Protein AF-R7LR83-F1 (afdb_monomer)

Mean predicted aligned error: 12.81 Å

pLDDT: mean 78.78, std 25.49, range [27.72, 98.75]

Sequence (150 aa):
MIVTGRIATRFYDTDDLKTFGRYNRYVHHYDINDDLLNNYVQSTSDRRLKYVGKENSSGLDKIRQLKVFNYTYKKDDNKEPHVGVIAQDLQKILPDAVKKGKDGFLTIRMEDMFYAVINAVKELDARVTALEKENAELKARLDRLEAKIK

Solvent-accessible surface area (backbone atoms only — not comparable to full-atom values): 9844 Å² total; per-residue (Å²): 136,91,83,89,82,89,83,89,79,82,88,77,77,88,81,80,80,84,79,74,82,96,74,74,98,78,69,78,90,63,95,69,55,70,71,61,58,57,55,72,71,57,80,85,74,60,66,92,83,48,89,82,76,82,85,84,80,57,15,51,78,49,60,73,68,62,65,78,43,80,48,57,54,90,90,42,91,83,52,62,82,41,78,47,66,54,49,78,62,43,34,78,70,44,47,89,30,39,46,74,46,97,87,69,49,68,44,72,46,66,63,56,55,51,53,18,49,53,41,20,50,54,56,48,49,56,51,49,55,51,50,54,49,52,49,51,53,51,49,60,49,47,56,57,51,55,66,69,78,106

Secondary structure (DSSP, 8-state):
---------PPPPTT----S----S--------HHHHHHHH-----GGG----SPP---HHHHTT---EEE--TT-TT---EEE--HHHHHHH-GGGEEE-TTS-EEE-HHHHHHHHHHHHHHHHHHHHHHHHHHHHHHHHHHHHHHHH-

Structure (mmCIF, N/CA/C/O backbone):
data_AF-R7LR83-F1
#
_entry.id   AF-R7LR83-F1
#
loop_
_atom_site.group_PDB
_atom_site.id
_atom_site.type_symbol
_atom_site.label_atom_id
_atom_site.label_alt_id
_atom_site.label_comp_id
_atom_site.label_asym_id
_atom_site.label_entity_id
_atom_site.label_seq_id
_atom_site.pdbx_PDB_ins_code
_atom_site.Cartn_x
_atom_site.Cartn_y
_atom_site.Cartn_z
_atom_site.occupancy
_atom_site.B_iso_or_equiv
_atom_site.auth_seq_id
_atom_site.auth_comp_id
_atom_site.auth_asym_id
_atom_site.auth_atom_id
_atom_site.pdbx_PDB_model_num
ATOM 1 N N . MET A 1 1 ? 12.606 42.291 -45.692 1.00 43.38 1 MET A N 1
ATOM 2 C CA . MET A 1 1 ? 13.765 43.156 -45.373 1.00 43.38 1 MET A CA 1
ATOM 3 C C . MET A 1 1 ? 13.420 43.943 -44.114 1.00 43.38 1 MET A C 1
ATOM 5 O O . MET A 1 1 ? 12.252 44.286 -43.990 1.00 43.38 1 MET A O 1
ATOM 9 N N . ILE A 1 2 ? 14.410 44.210 -43.244 1.00 27.95 2 ILE A N 1
ATOM 10 C CA . ILE A 1 2 ? 14.339 44.693 -41.836 1.00 27.95 2 ILE A CA 1
ATOM 11 C C . ILE A 1 2 ? 14.171 43.534 -40.820 1.00 27.95 2 ILE A C 1
ATOM 13 O O . ILE A 1 2 ? 13.244 42.754 -40.982 1.00 27.95 2 ILE A O 1
ATOM 17 N N . VAL A 1 3 ? 14.925 43.353 -39.722 1.00 28.09 3 VAL A N 1
ATOM 18 C CA . VAL A 1 3 ? 16.347 43.534 -39.324 1.00 28.09 3 VAL A CA 1
ATOM 19 C C . VAL A 1 3 ? 16.464 42.991 -37.873 1.00 28.09 3 VAL A C 1
ATOM 21 O O . VAL A 1 3 ? 15.603 43.267 -37.052 1.00 28.09 3 VAL A O 1
ATOM 24 N N . THR A 1 4 ? 17.503 42.181 -37.626 1.00 36.00 4 THR A N 1
ATOM 25 C CA . THR A 1 4 ? 18.246 41.826 -36.382 1.00 36.00 4 THR A CA 1
ATOM 26 C C . THR A 1 4 ? 17.607 41.744 -34.981 1.00 36.00 4 THR A C 1
ATOM 28 O O . THR A 1 4 ? 17.011 42.693 -34.489 1.00 36.00 4 THR A O 1
ATOM 31 N N . GLY A 1 5 ? 18.032 40.709 -34.238 1.00 27.72 5 GLY A N 1
ATOM 32 C CA . GLY A 1 5 ? 18.196 40.738 -32.777 1.00 27.72 5 GLY A CA 1
ATOM 33 C C . GLY A 1 5 ? 18.985 39.525 -32.258 1.00 27.72 5 GLY A C 1
ATOM 34 O O . GLY A 1 5 ? 18.420 38.450 -32.098 1.00 27.72 5 GLY A O 1
ATOM 35 N N . ARG A 1 6 ? 20.300 39.674 -32.025 1.00 35.28 6 ARG A N 1
ATOM 36 C CA . ARG A 1 6 ? 21.135 38.705 -31.282 1.00 35.28 6 ARG A CA 1
ATOM 37 C C . ARG A 1 6 ? 20.861 38.870 -29.785 1.00 35.28 6 ARG A C 1
ATOM 39 O O . ARG A 1 6 ? 20.952 39.991 -29.295 1.00 35.28 6 ARG A O 1
ATOM 46 N N . ILE A 1 7 ? 20.641 37.776 -29.059 1.00 32.97 7 ILE A N 1
ATOM 47 C CA . ILE A 1 7 ? 20.742 37.753 -27.594 1.00 32.97 7 ILE A CA 1
ATOM 48 C C . ILE A 1 7 ? 21.915 36.840 -27.240 1.00 32.97 7 ILE A C 1
ATOM 50 O O . ILE A 1 7 ? 21.925 35.662 -27.585 1.00 32.97 7 ILE A O 1
ATOM 54 N N . ALA A 1 8 ? 22.933 37.429 -26.620 1.00 36.38 8 ALA A N 1
ATOM 55 C CA . ALA A 1 8 ? 24.061 36.729 -26.029 1.00 36.38 8 ALA A CA 1
ATOM 56 C C . ALA A 1 8 ? 23.670 36.259 -24.623 1.00 36.38 8 ALA A C 1
ATOM 58 O O . ALA A 1 8 ? 23.153 37.055 -23.840 1.00 36.38 8 ALA A O 1
ATOM 59 N N . THR A 1 9 ? 23.961 35.009 -24.275 1.00 35.97 9 THR A N 1
ATOM 60 C CA . THR A 1 9 ? 23.897 34.527 -22.891 1.00 35.97 9 THR A CA 1
ATOM 61 C C . THR A 1 9 ? 25.264 33.996 -22.471 1.00 35.97 9 THR A C 1
ATOM 63 O O . THR A 1 9 ? 25.942 33.288 -23.212 1.00 35.97 9 THR A O 1
ATOM 66 N N . ARG A 1 10 ? 25.704 34.476 -21.302 1.00 33.56 10 ARG A N 1
ATOM 67 C CA . ARG A 1 10 ? 27.019 34.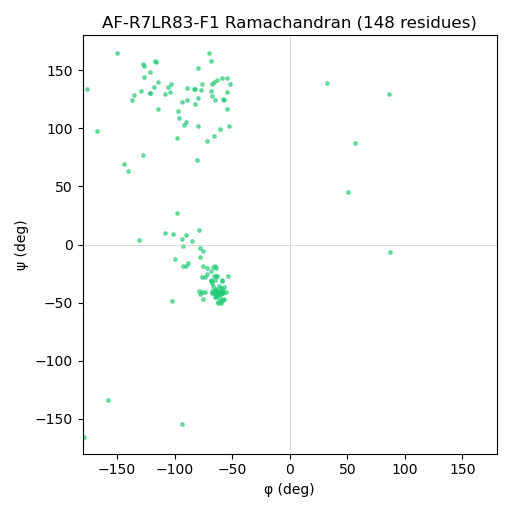267 -20.688 1.00 33.56 10 ARG A CA 1
ATOM 68 C C . ARG A 1 10 ? 27.270 32.795 -20.363 1.00 33.56 10 ARG A C 1
ATOM 70 O O . ARG A 1 10 ? 26.386 32.118 -19.851 1.00 33.56 10 ARG A O 1
ATOM 77 N N . PHE A 1 11 ? 28.512 32.373 -20.571 1.00 31.62 11 PHE A N 1
ATOM 78 C CA . PHE A 1 11 ? 29.084 31.159 -20.002 1.00 31.62 11 PHE A CA 1
ATOM 79 C C . PHE A 1 11 ? 29.210 31.325 -18.479 1.00 31.62 11 PHE A C 1
ATOM 81 O O . PHE A 1 11 ? 29.775 32.321 -18.025 1.00 31.62 11 PHE A O 1
ATOM 88 N N . TYR A 1 12 ? 28.685 30.373 -17.708 1.00 31.73 12 TYR A N 1
ATOM 89 C CA . TYR A 1 12 ? 29.040 30.193 -16.300 1.00 31.73 12 TYR A CA 1
ATOM 90 C C . TYR A 1 12 ? 29.983 28.993 -16.186 1.00 31.73 12 TYR A C 1
ATOM 92 O O . TYR A 1 12 ? 29.817 27.996 -16.888 1.00 31.73 12 TYR A O 1
ATOM 100 N N . ASP A 1 13 ? 31.001 29.166 -15.349 1.00 32.09 13 ASP A N 1
ATOM 101 C CA . ASP A 1 13 ? 32.123 28.259 -15.120 1.00 32.09 13 ASP A CA 1
ATOM 102 C C . ASP A 1 13 ? 31.660 26.939 -14.477 1.00 32.09 13 ASP A C 1
ATOM 104 O O . ASP A 1 13 ? 30.782 26.928 -13.613 1.00 32.09 13 ASP A O 1
ATOM 108 N N . THR A 1 14 ? 32.230 25.815 -14.908 1.00 41.19 14 THR A N 1
ATOM 109 C CA . THR A 1 14 ? 31.729 24.447 -14.660 1.00 41.19 14 THR A CA 1
ATOM 110 C C . THR A 1 14 ? 32.035 23.875 -13.270 1.00 41.19 14 THR A C 1
ATOM 112 O O . THR A 1 14 ? 31.848 22.681 -13.036 1.00 41.19 14 THR A O 1
ATOM 115 N N . ASP A 1 15 ? 32.486 24.700 -12.329 1.00 34.69 15 ASP A N 1
ATOM 116 C CA . ASP A 1 15 ? 33.030 24.224 -11.053 1.00 34.69 15 ASP A CA 1
ATOM 117 C C . ASP A 1 15 ? 32.017 24.125 -9.895 1.00 34.69 15 ASP A C 1
ATOM 119 O O . ASP A 1 15 ? 32.374 23.628 -8.825 1.00 34.69 15 ASP A O 1
ATOM 123 N N . ASP A 1 16 ? 30.742 24.485 -10.100 1.00 37.25 16 ASP A N 1
ATOM 124 C CA . ASP A 1 16 ? 29.756 24.610 -9.004 1.00 37.25 16 ASP A CA 1
ATOM 125 C C . ASP A 1 16 ? 28.769 23.425 -8.842 1.00 37.25 16 ASP A C 1
ATOM 127 O O . ASP A 1 16 ? 27.836 23.469 -8.044 1.00 37.25 16 ASP A O 1
ATOM 131 N N . LEU A 1 17 ? 28.965 22.307 -9.555 1.00 41.03 17 LEU A N 1
ATOM 132 C CA . LEU A 1 17 ? 28.053 21.141 -9.520 1.00 41.03 17 LEU A CA 1
ATOM 133 C C . LEU A 1 17 ? 28.503 19.994 -8.591 1.00 41.03 17 LEU A C 1
ATOM 135 O O . LEU A 1 17 ? 28.152 18.831 -8.799 1.00 41.03 17 LEU A O 1
ATOM 139 N N . LYS A 1 18 ? 29.276 20.279 -7.534 1.00 35.53 18 LYS A N 1
ATOM 140 C CA . LYS A 1 18 ? 29.832 19.230 -6.649 1.00 35.53 18 LYS A CA 1
ATOM 141 C C . LYS A 1 18 ? 28.922 18.737 -5.519 1.00 35.53 18 LYS A C 1
ATOM 143 O O . LYS A 1 18 ? 29.339 17.856 -4.768 1.00 35.53 18 LYS A O 1
ATOM 148 N N . THR A 1 19 ? 27.682 19.201 -5.399 1.00 37.88 19 THR A N 1
ATOM 149 C CA . THR A 1 19 ? 26.841 18.842 -4.242 1.00 37.88 19 THR A CA 1
ATOM 150 C C . THR A 1 19 ? 25.373 18.658 -4.590 1.00 37.88 19 THR A C 1
ATOM 152 O O . THR A 1 19 ? 24.538 19.404 -4.105 1.00 37.88 19 THR A O 1
ATOM 155 N N . PHE A 1 20 ? 25.028 17.604 -5.334 1.00 39.66 20 PHE A N 1
ATOM 156 C CA . PHE A 1 20 ? 23.704 16.989 -5.183 1.00 39.66 20 PHE A CA 1
ATOM 157 C C . PHE A 1 20 ? 23.813 15.465 -5.142 1.00 39.66 20 PHE A C 1
ATOM 159 O O . PHE A 1 20 ? 24.523 14.834 -5.922 1.00 39.66 20 PHE A O 1
ATOM 166 N N . GLY A 1 21 ? 23.189 14.911 -4.103 1.00 31.89 21 GLY A N 1
ATOM 167 C CA . GLY A 1 21 ? 23.427 13.586 -3.553 1.00 31.89 21 GLY A CA 1
ATOM 168 C C . GLY A 1 21 ? 23.315 12.449 -4.560 1.00 31.89 21 GLY A C 1
ATOM 169 O O . GLY A 1 21 ? 22.461 12.422 -5.440 1.00 31.89 21 GLY A O 1
ATOM 170 N N . ARG A 1 22 ? 24.201 11.476 -4.363 1.00 34.56 22 ARG A N 1
ATOM 171 C CA . ARG A 1 22 ? 24.282 10.209 -5.080 1.00 34.56 22 ARG A CA 1
ATOM 172 C C . ARG A 1 22 ? 22.935 9.475 -5.063 1.00 34.56 22 ARG A C 1
ATOM 174 O O . ARG A 1 22 ? 22.637 8.803 -4.086 1.00 34.56 22 ARG A O 1
ATOM 181 N N . TYR A 1 23 ? 22.186 9.524 -6.162 1.00 35.16 23 TYR A N 1
ATOM 182 C CA . TYR A 1 23 ? 21.121 8.562 -6.448 1.00 35.16 23 TYR A CA 1
ATOM 183 C C . TYR A 1 23 ? 21.176 8.132 -7.925 1.00 35.16 23 TYR A C 1
ATOM 185 O O . TYR A 1 23 ? 21.180 8.958 -8.830 1.00 35.16 23 TYR A O 1
ATOM 193 N N . ASN A 1 24 ? 21.266 6.811 -8.124 1.00 35.03 24 ASN A N 1
ATOM 194 C CA . ASN A 1 24 ? 21.286 6.037 -9.376 1.00 35.03 24 ASN A CA 1
ATOM 195 C C . ASN A 1 24 ? 22.364 6.359 -10.428 1.00 35.03 24 ASN A C 1
ATOM 197 O O . ASN A 1 24 ? 22.133 7.022 -11.436 1.00 35.03 24 ASN A O 1
ATOM 201 N N . ARG A 1 25 ? 23.528 5.712 -10.285 1.00 38.53 25 ARG A N 1
ATOM 202 C CA . ARG A 1 25 ? 24.525 5.577 -11.358 1.00 38.53 25 ARG A CA 1
ATOM 203 C C . ARG A 1 25 ? 24.144 4.444 -12.327 1.00 38.53 25 ARG A C 1
ATOM 205 O O . ARG A 1 25 ? 24.782 3.404 -12.354 1.00 38.53 25 ARG A O 1
ATOM 212 N N . TYR A 1 26 ? 23.127 4.692 -13.145 1.00 36.19 26 TYR A N 1
ATOM 213 C CA . TYR A 1 26 ? 23.019 4.186 -14.522 1.00 36.19 26 TYR A CA 1
ATOM 214 C C . TYR A 1 26 ? 22.424 5.311 -15.368 1.00 36.19 26 TYR A C 1
ATOM 216 O O . TYR A 1 26 ? 21.306 5.234 -15.867 1.00 36.19 26 TYR A O 1
ATOM 224 N N . VAL A 1 27 ? 23.163 6.414 -15.458 1.00 40.19 27 VAL A N 1
ATOM 225 C CA . VAL A 1 27 ? 22.776 7.551 -16.287 1.00 40.19 27 VAL A CA 1
ATOM 226 C C . VAL A 1 27 ? 23.385 7.309 -17.662 1.00 40.19 27 VAL A C 1
ATOM 228 O O . VAL A 1 27 ? 24.599 7.417 -17.841 1.00 40.19 27 VAL A O 1
ATOM 231 N N . HIS A 1 28 ? 22.551 6.930 -18.632 1.00 38.31 28 HIS A N 1
ATOM 232 C CA . HIS A 1 28 ? 22.885 7.150 -20.035 1.00 38.31 28 HIS A CA 1
ATOM 233 C C . HIS A 1 28 ? 23.191 8.644 -20.172 1.00 38.31 28 HIS A C 1
ATOM 235 O O . HIS A 1 28 ? 22.315 9.455 -19.881 1.00 38.31 28 HIS A O 1
ATOM 241 N N . HIS A 1 29 ? 24.429 8.997 -20.530 1.00 35.84 29 HIS A N 1
ATOM 242 C CA . HIS A 1 29 ? 24.807 10.385 -20.793 1.00 35.84 29 HIS A CA 1
ATOM 243 C C . HIS A 1 29 ? 23.948 10.896 -21.951 1.00 35.84 29 HIS A C 1
ATOM 245 O O . HIS A 1 29 ? 24.203 10.593 -23.114 1.00 35.84 29 HIS A O 1
ATOM 251 N N . TYR A 1 30 ? 22.897 11.622 -21.607 1.00 38.00 30 TYR A N 1
ATOM 252 C CA . TYR A 1 30 ? 22.247 12.559 -22.496 1.00 38.00 30 TYR A CA 1
ATOM 253 C C . TYR A 1 30 ? 22.692 13.936 -22.019 1.00 38.00 30 TYR A C 1
ATOM 255 O O . TYR A 1 30 ? 22.652 14.203 -20.819 1.00 38.00 30 TYR A O 1
ATOM 263 N N . ASP A 1 31 ? 23.138 14.787 -22.937 1.00 42.03 31 ASP A N 1
ATOM 264 C CA . ASP A 1 31 ? 23.300 16.213 -22.664 1.00 42.03 31 ASP A CA 1
ATOM 265 C C . ASP A 1 31 ? 21.901 16.785 -22.420 1.00 42.03 31 ASP A C 1
ATOM 267 O O . ASP A 1 31 ? 21.150 17.082 -23.352 1.00 42.03 31 ASP A O 1
ATOM 271 N N . ILE A 1 32 ? 21.493 16.831 -21.154 1.00 45.66 32 ILE A N 1
ATOM 272 C CA . ILE A 1 32 ? 20.173 17.311 -20.758 1.00 45.66 32 ILE A CA 1
ATOM 273 C C . ILE A 1 32 ? 20.323 18.779 -20.367 1.00 45.66 32 ILE A C 1
ATOM 275 O O . ILE A 1 32 ? 20.927 19.095 -19.346 1.00 45.66 32 ILE A O 1
ATOM 279 N N . ASN A 1 33 ? 19.787 19.676 -21.199 1.00 49.06 33 ASN A N 1
ATOM 280 C CA . ASN A 1 33 ? 19.648 21.093 -20.867 1.00 49.06 33 ASN A CA 1
ATOM 281 C C . ASN A 1 33 ? 18.938 21.238 -19.509 1.00 49.06 33 ASN A C 1
ATOM 283 O O . ASN A 1 33 ? 17.950 20.550 -19.264 1.00 49.06 33 ASN A O 1
ATOM 287 N N . ASP A 1 34 ? 19.406 22.149 -18.659 1.00 55.06 34 ASP A N 1
ATOM 288 C CA . ASP A 1 34 ? 18.925 22.388 -17.283 1.00 55.06 34 ASP A CA 1
ATOM 289 C C . ASP A 1 34 ? 17.393 22.625 -17.189 1.00 55.06 34 ASP A C 1
ATOM 291 O O . ASP A 1 34 ? 16.722 22.250 -16.228 1.00 55.06 34 ASP A O 1
ATOM 295 N N . ASP A 1 35 ? 16.793 23.129 -18.270 1.00 50.06 35 ASP A N 1
ATOM 296 C CA . ASP A 1 35 ? 15.343 23.304 -18.431 1.00 50.06 35 ASP A CA 1
ATOM 297 C C . ASP A 1 35 ? 14.567 21.966 -18.527 1.00 50.06 35 ASP A C 1
ATOM 299 O O . ASP A 1 35 ? 13.435 21.837 -18.062 1.00 50.06 35 ASP A O 1
ATOM 303 N N . LEU A 1 36 ? 15.180 20.906 -19.061 1.00 45.94 36 LEU A N 1
ATOM 304 C CA . LEU A 1 36 ? 14.593 19.559 -19.106 1.00 45.94 36 LEU A CA 1
ATOM 305 C C . LEU A 1 36 ? 14.658 18.853 -17.743 1.00 45.94 36 LEU A C 1
ATOM 307 O O . LEU A 1 36 ? 13.783 18.041 -17.438 1.00 45.94 36 LEU A O 1
ATOM 311 N N . LEU A 1 37 ? 15.651 19.183 -16.909 1.00 47.97 37 LEU A N 1
ATOM 312 C CA . LEU A 1 37 ? 15.760 18.664 -15.544 1.00 47.97 37 LEU A CA 1
ATOM 313 C C . LEU A 1 37 ? 14.714 19.319 -14.624 1.00 47.97 37 LEU A C 1
ATOM 315 O O . LEU A 1 37 ? 14.036 18.621 -13.873 1.00 47.97 37 LEU A O 1
ATOM 319 N N . ASN A 1 38 ? 14.489 20.632 -14.759 1.00 44.91 38 ASN A N 1
ATOM 320 C CA . ASN A 1 38 ? 13.432 21.344 -14.027 1.00 44.91 38 ASN A CA 1
ATOM 321 C C . ASN A 1 38 ? 12.012 20.893 -14.418 1.00 44.91 38 ASN A C 1
ATOM 323 O O . ASN A 1 38 ? 11.116 20.855 -13.571 1.00 44.91 38 ASN A O 1
ATOM 327 N N . ASN A 1 39 ? 11.807 20.469 -15.669 1.00 41.84 39 ASN A N 1
ATOM 328 C CA . ASN A 1 39 ? 10.543 19.877 -16.121 1.00 41.84 39 ASN A CA 1
ATOM 329 C C . ASN A 1 39 ? 10.328 18.427 -15.646 1.00 41.84 39 ASN A C 1
ATOM 331 O O . ASN A 1 39 ? 9.189 17.966 -15.605 1.00 41.84 39 ASN A O 1
ATOM 335 N N . TYR A 1 40 ? 11.378 17.712 -15.229 1.00 45.41 40 TYR A N 1
ATOM 336 C CA . TYR A 1 40 ? 11.243 16.390 -14.601 1.00 45.41 40 TYR A CA 1
ATOM 337 C C . TYR A 1 40 ? 10.662 16.480 -13.175 1.00 45.41 40 TYR A C 1
ATOM 339 O O . TYR A 1 40 ? 10.091 15.516 -12.670 1.00 45.41 40 TYR A O 1
ATOM 347 N N . VAL A 1 41 ? 10.752 17.655 -12.538 1.00 48.97 41 VAL A N 1
ATOM 348 C CA . VAL A 1 41 ? 10.310 17.892 -11.151 1.00 48.97 41 VAL A CA 1
ATOM 349 C C . VAL A 1 41 ? 8.928 18.571 -11.073 1.00 48.97 41 VAL A C 1
ATOM 351 O O . VAL A 1 41 ? 8.287 18.543 -10.022 1.00 48.97 41 VAL A O 1
ATOM 354 N N . GLN A 1 42 ? 8.387 19.108 -12.176 1.00 54.56 42 GLN A N 1
ATOM 355 C CA . GLN A 1 42 ? 7.032 19.682 -12.210 1.00 54.56 42 GLN A CA 1
ATOM 356 C C . GLN A 1 42 ? 5.989 18.698 -12.759 1.00 54.56 42 GLN A C 1
ATOM 358 O O . GLN A 1 42 ? 5.684 18.655 -13.950 1.00 54.56 42 GLN A O 1
ATOM 363 N N . SER A 1 43 ? 5.361 17.933 -11.863 1.00 67.62 43 SER A N 1
ATOM 364 C CA . SER A 1 43 ? 4.174 17.132 -12.196 1.00 67.62 43 SER A CA 1
ATOM 365 C C . SER A 1 43 ? 2.950 18.035 -12.408 1.00 67.62 43 SER A C 1
ATOM 367 O O . SER A 1 43 ? 2.201 18.314 -11.468 1.00 67.62 43 SER A O 1
ATOM 369 N N . THR A 1 44 ? 2.727 18.510 -13.639 1.00 78.31 44 THR A N 1
ATOM 370 C CA . THR A 1 44 ? 1.511 19.275 -13.968 1.00 78.31 44 THR A CA 1
ATOM 371 C C . THR A 1 44 ? 0.264 18.442 -13.650 1.00 78.31 44 THR A C 1
ATOM 373 O O . THR A 1 44 ? 0.110 17.298 -14.078 1.00 78.31 44 THR A O 1
ATOM 376 N N . SER A 1 45 ? -0.630 18.990 -12.825 1.00 83.88 45 SER A N 1
ATOM 377 C CA . SER A 1 45 ? -1.785 18.248 -12.305 1.00 83.88 45 SER A CA 1
ATOM 378 C C . SER A 1 45 ? -3.118 18.984 -12.444 1.00 83.88 45 SER A C 1
ATOM 380 O O . SER A 1 45 ? -4.147 18.436 -12.038 1.00 83.88 45 SER A O 1
ATOM 382 N N . ASP A 1 46 ? -3.106 20.162 -13.076 1.00 89.88 46 ASP A N 1
ATOM 383 C CA . ASP A 1 46 ? -4.273 21.016 -13.300 1.00 89.88 46 ASP A CA 1
ATOM 384 C C . ASP A 1 46 ? -5.400 20.251 -14.014 1.00 89.88 46 ASP A C 1
ATOM 386 O O . ASP A 1 46 ? -5.189 19.580 -15.027 1.00 89.88 46 ASP A O 1
ATOM 390 N N . ARG A 1 47 ? -6.622 20.354 -13.478 1.00 91.12 47 ARG A N 1
ATOM 391 C CA . ARG A 1 47 ? -7.808 19.664 -14.002 1.00 91.12 47 ARG A CA 1
ATOM 392 C C . ARG A 1 47 ? -8.113 20.042 -15.453 1.00 91.12 47 ARG A C 1
ATOM 394 O O . ARG A 1 47 ? -8.620 19.205 -16.188 1.00 91.12 47 ARG A O 1
ATOM 401 N N . ARG A 1 48 ? -7.796 21.268 -15.881 1.00 90.81 48 ARG A N 1
ATOM 402 C CA . ARG A 1 48 ? -8.025 21.751 -17.256 1.00 90.81 48 ARG A CA 1
ATOM 403 C C . ARG A 1 48 ? -7.159 21.027 -18.286 1.00 90.81 48 ARG A C 1
ATOM 405 O O . ARG A 1 48 ? -7.491 21.036 -19.464 1.00 90.81 48 ARG A O 1
ATOM 412 N N . LEU A 1 49 ? -6.080 20.385 -17.840 1.00 91.44 49 LEU A N 1
ATOM 413 C CA . LEU A 1 49 ? -5.173 19.600 -18.676 1.00 91.44 49 LEU A CA 1
ATOM 414 C C . LEU A 1 49 ? -5.548 18.107 -18.711 1.00 91.44 49 LEU A C 1
ATOM 416 O O . LEU A 1 49 ? -4.800 17.303 -19.264 1.00 91.44 49 LEU A O 1
ATOM 420 N N . LYS A 1 50 ? -6.671 17.704 -18.095 1.00 88.31 50 LYS A N 1
ATOM 421 C CA . LYS A 1 50 ? -7.038 16.295 -17.894 1.00 88.31 50 LYS A CA 1
ATOM 422 C C . LYS A 1 50 ? -8.456 16.001 -18.371 1.00 88.31 50 LYS A C 1
ATOM 424 O O . LYS A 1 50 ? -9.414 16.642 -17.946 1.00 88.31 50 LYS A O 1
ATOM 429 N N . TYR A 1 51 ? -8.608 14.931 -19.147 1.00 94.06 51 TYR A N 1
ATOM 430 C CA . TYR A 1 51 ? -9.902 14.270 -19.309 1.00 94.06 51 TYR A CA 1
ATOM 431 C C . TYR A 1 51 ? -10.139 13.371 -18.093 1.00 94.06 51 TYR A C 1
ATOM 433 O O . TYR A 1 51 ? -9.525 12.314 -17.956 1.00 94.06 51 TYR A O 1
ATOM 441 N N . VAL A 1 52 ? -10.974 13.836 -17.164 1.00 94.44 52 VAL A N 1
ATOM 442 C CA . VAL A 1 52 ? -11.209 13.157 -15.882 1.00 94.44 52 VAL A CA 1
ATOM 443 C C . VAL A 1 52 ? -12.235 12.036 -16.058 1.00 94.44 52 VAL A C 1
ATOM 445 O O . VAL A 1 52 ? -13.368 12.288 -16.461 1.00 94.44 52 VAL A O 1
ATOM 448 N N . GLY A 1 53 ? -11.823 10.805 -15.747 1.00 94.19 53 GLY A N 1
ATOM 449 C CA . GLY A 1 53 ? -12.684 9.621 -15.716 1.00 94.19 53 GLY A CA 1
ATOM 450 C C . GLY A 1 53 ? -13.262 9.328 -14.326 1.00 94.19 53 GLY A C 1
ATOM 451 O O . GLY A 1 53 ? -13.395 10.218 -13.488 1.00 94.19 53 GLY A O 1
ATOM 452 N N . LYS A 1 54 ? -13.599 8.055 -14.084 1.00 95.38 54 LYS A N 1
ATOM 453 C CA . LYS A 1 54 ? -14.009 7.563 -12.758 1.00 95.38 54 LYS A CA 1
ATOM 454 C C . LYS A 1 54 ? -12.833 7.577 -11.778 1.00 95.38 54 LYS A C 1
ATOM 456 O O . LYS A 1 54 ? -11.674 7.532 -12.191 1.00 95.38 54 LYS A O 1
ATOM 461 N N . GLU A 1 55 ? -13.147 7.598 -10.486 1.00 94.12 55 GLU A N 1
ATOM 462 C CA . GLU A 1 55 ? -12.148 7.440 -9.429 1.00 94.12 55 GLU A CA 1
ATOM 463 C C . GLU A 1 55 ? -11.410 6.101 -9.554 1.00 94.12 55 GLU A C 1
ATOM 465 O O . GLU A 1 55 ? -11.992 5.078 -9.924 1.00 94.12 55 GLU A O 1
ATOM 470 N N . ASN A 1 56 ? -10.114 6.112 -9.241 1.00 94.06 56 ASN A N 1
ATOM 471 C CA . ASN A 1 56 ? -9.328 4.891 -9.141 1.00 94.06 56 ASN A CA 1
ATOM 472 C C . ASN A 1 56 ? -9.601 4.230 -7.785 1.00 94.06 56 ASN A C 1
ATOM 474 O O . ASN A 1 56 ? -9.434 4.869 -6.748 1.00 94.06 56 ASN A O 1
ATOM 478 N N . SER A 1 57 ? -9.981 2.954 -7.806 1.00 94.19 57 SER A N 1
ATOM 479 C CA . SER A 1 57 ? -10.314 2.172 -6.612 1.00 94.19 57 SER A CA 1
ATOM 480 C C . SER A 1 57 ? -9.267 1.112 -6.261 1.00 94.19 57 SER A C 1
ATOM 482 O O . SER A 1 57 ? -9.543 0.246 -5.439 1.00 94.19 57 SER A O 1
ATOM 484 N N . SER A 1 58 ? -8.094 1.117 -6.904 1.00 96.19 58 SER A N 1
ATOM 485 C CA . SER A 1 58 ? -6.999 0.239 -6.480 1.00 96.19 58 SER A CA 1
ATOM 486 C C . SER A 1 58 ? -6.568 0.675 -5.093 1.00 96.19 58 SER A C 1
ATOM 488 O O . SER A 1 58 ? -6.258 1.850 -4.899 1.00 96.19 58 SER A O 1
ATOM 490 N N . GLY A 1 59 ? -6.574 -0.247 -4.140 1.00 96.94 59 GLY A N 1
ATOM 491 C CA . GLY A 1 59 ? -6.381 0.095 -2.742 1.00 96.94 59 GLY A CA 1
ATOM 492 C C . GLY A 1 59 ? -5.888 -1.090 -1.935 1.00 96.94 59 GLY A C 1
ATOM 493 O O . GLY A 1 59 ? -4.949 -1.789 -2.334 1.00 96.94 59 GLY A O 1
ATOM 494 N N . LEU A 1 60 ? -6.497 -1.309 -0.773 1.00 98.06 60 LEU A N 1
ATOM 495 C CA . LEU A 1 60 ? -5.979 -2.255 0.215 1.00 98.06 60 LEU A CA 1
ATOM 496 C C . LEU A 1 60 ? -5.922 -3.694 -0.320 1.00 98.06 60 LEU A C 1
ATOM 498 O O . LEU A 1 60 ? -4.993 -4.436 0.000 1.00 98.06 60 LEU A O 1
ATOM 502 N N . ASP A 1 61 ? -6.883 -4.095 -1.149 1.00 97.44 61 ASP A N 1
ATOM 503 C CA . ASP A 1 61 ? -6.943 -5.423 -1.767 1.00 97.44 61 ASP A CA 1
ATOM 504 C C . ASP A 1 61 ? -5.718 -5.721 -2.650 1.00 97.44 61 ASP A C 1
ATOM 506 O O . ASP A 1 61 ? -5.173 -6.828 -2.602 1.00 97.44 61 ASP A O 1
ATOM 510 N N . LYS A 1 62 ? -5.257 -4.733 -3.426 1.00 96.44 62 LYS A N 1
ATOM 511 C CA . LYS A 1 62 ? -4.083 -4.836 -4.300 1.00 96.44 62 LYS A CA 1
ATOM 512 C C . LYS A 1 62 ? -2.796 -4.773 -3.503 1.00 96.44 62 LYS A C 1
ATOM 514 O O . LYS A 1 62 ? -1.929 -5.624 -3.688 1.00 96.44 62 LYS A O 1
ATOM 519 N N . ILE A 1 63 ? -2.692 -3.818 -2.578 1.00 96.25 63 ILE A N 1
ATOM 520 C CA . ILE A 1 63 ? -1.492 -3.642 -1.751 1.00 96.25 63 ILE A CA 1
ATOM 521 C C . ILE A 1 63 ? -1.182 -4.910 -0.944 1.00 96.25 63 ILE A C 1
ATOM 523 O O . ILE A 1 63 ? -0.024 -5.310 -0.865 1.00 96.25 63 ILE A O 1
ATOM 527 N N . ARG A 1 64 ? -2.199 -5.618 -0.433 1.00 97.38 64 ARG A N 1
ATOM 528 C CA . ARG A 1 64 ? -2.017 -6.883 0.309 1.00 97.38 64 ARG A CA 1
ATOM 529 C C . ARG A 1 64 ? -1.435 -8.032 -0.517 1.00 97.38 64 ARG A C 1
ATOM 531 O O . ARG A 1 64 ? -0.928 -8.985 0.066 1.00 97.38 64 ARG A O 1
ATOM 538 N N . GLN A 1 65 ? -1.529 -7.973 -1.842 1.00 97.50 65 GLN A N 1
ATOM 539 C CA . GLN A 1 65 ? -0.984 -9.002 -2.734 1.00 97.50 65 GLN A CA 1
ATOM 540 C C . GLN A 1 65 ? 0.476 -8.728 -3.114 1.00 97.50 65 GLN A C 1
ATOM 542 O O . GLN A 1 65 ? 1.151 -9.626 -3.624 1.00 97.50 65 GLN A O 1
ATOM 547 N N . LEU A 1 66 ? 0.967 -7.503 -2.892 1.00 95.00 66 LEU A N 1
ATOM 548 C CA . LEU A 1 66 ? 2.325 -7.120 -3.256 1.00 95.00 66 LEU A CA 1
ATOM 549 C C . LEU A 1 66 ? 3.352 -7.861 -2.400 1.00 95.00 66 LEU A C 1
ATOM 551 O O . LEU A 1 66 ? 3.221 -7.980 -1.183 1.00 95.00 66 LEU A O 1
ATOM 555 N N . LYS A 1 67 ? 4.420 -8.312 -3.057 1.00 95.62 67 LYS A N 1
ATOM 556 C CA . LYS A 1 67 ? 5.605 -8.861 -2.401 1.00 95.62 67 LYS A CA 1
ATOM 557 C C . LYS A 1 67 ? 6.748 -7.868 -2.533 1.00 95.62 67 LYS A C 1
ATOM 559 O O . LYS A 1 67 ? 7.040 -7.404 -3.636 1.00 95.62 67 LYS A O 1
ATOM 564 N N . VAL A 1 68 ? 7.384 -7.571 -1.407 1.00 95.88 68 VAL A N 1
ATOM 565 C CA . VAL A 1 68 ? 8.551 -6.692 -1.327 1.00 95.88 68 VAL A CA 1
ATOM 566 C C . VAL A 1 68 ? 9.784 -7.552 -1.095 1.00 95.88 68 VAL A C 1
ATOM 568 O O . VAL A 1 68 ? 9.763 -8.474 -0.281 1.00 95.88 68 VAL A O 1
ATOM 571 N N . PHE A 1 69 ? 10.849 -7.253 -1.825 1.00 97.00 69 PHE A N 1
ATOM 572 C CA . PHE A 1 69 ? 12.082 -8.020 -1.822 1.00 97.00 69 PHE A CA 1
ATOM 573 C C . PHE A 1 69 ? 13.271 -7.113 -1.528 1.00 97.00 69 PHE A C 1
ATOM 575 O O . PHE A 1 69 ? 13.332 -5.979 -2.007 1.00 97.00 69 PHE A O 1
ATOM 582 N N . ASN A 1 70 ? 14.238 -7.657 -0.792 1.00 97.88 70 ASN A N 1
ATOM 583 C CA . ASN A 1 70 ? 15.600 -7.142 -0.793 1.00 97.88 70 ASN A CA 1
ATOM 584 C C . ASN A 1 70 ? 16.317 -7.714 -2.017 1.00 97.88 70 ASN A C 1
ATOM 586 O O . ASN A 1 70 ? 16.208 -8.913 -2.289 1.00 97.88 70 ASN A O 1
ATOM 590 N N . TYR A 1 71 ? 17.037 -6.883 -2.758 1.00 93.75 71 TYR A N 1
ATOM 591 C CA . TYR A 1 71 ? 17.778 -7.316 -3.936 1.00 93.75 71 TYR A CA 1
ATOM 592 C C . TYR A 1 71 ? 19.025 -6.462 -4.155 1.00 93.75 71 TYR A C 1
ATOM 594 O O . TYR A 1 71 ? 19.163 -5.378 -3.599 1.00 93.75 71 TYR A O 1
ATOM 602 N N . THR A 1 72 ? 19.923 -6.959 -4.997 1.00 95.50 72 THR A N 1
ATOM 603 C CA . THR A 1 72 ? 21.058 -6.207 -5.540 1.00 95.50 72 THR A CA 1
ATOM 604 C C . THR A 1 72 ? 21.026 -6.320 -7.059 1.00 95.50 72 THR A C 1
ATOM 606 O O . THR A 1 72 ? 20.480 -7.282 -7.619 1.00 95.50 72 THR A O 1
ATOM 609 N N . TYR A 1 73 ? 21.579 -5.337 -7.766 1.00 93.38 73 TYR A N 1
ATOM 610 C CA . TYR A 1 73 ? 21.630 -5.406 -9.222 1.00 93.38 73 TYR A CA 1
ATOM 611 C C . TYR A 1 73 ? 22.726 -6.367 -9.692 1.00 93.38 73 TYR A C 1
ATOM 613 O O . TYR A 1 73 ? 23.853 -6.375 -9.199 1.00 93.38 73 TYR A O 1
ATOM 621 N N . LYS A 1 74 ? 22.416 -7.175 -10.716 1.00 92.62 74 LYS A N 1
ATOM 622 C CA . LYS A 1 74 ? 23.385 -8.132 -11.284 1.00 92.62 74 LYS A CA 1
ATOM 623 C C . LYS A 1 74 ? 24.654 -7.441 -11.790 1.00 92.62 74 LYS A C 1
ATOM 625 O O . LYS A 1 74 ? 25.738 -7.975 -11.588 1.00 92.62 74 LYS A O 1
ATOM 630 N N . LYS A 1 75 ? 24.497 -6.273 -12.424 1.00 93.38 75 LYS A N 1
ATOM 631 C CA . LYS A 1 75 ? 25.579 -5.463 -13.006 1.00 93.38 75 LYS A CA 1
ATOM 632 C C . LYS A 1 75 ? 26.176 -4.432 -12.034 1.00 93.38 75 LYS A C 1
ATOM 634 O O . LYS A 1 75 ? 26.942 -3.583 -12.475 1.00 93.38 75 LYS A O 1
ATOM 639 N N . ASP A 1 76 ? 25.804 -4.483 -10.757 1.00 92.44 76 ASP A N 1
ATOM 640 C CA . ASP A 1 76 ? 26.408 -3.651 -9.720 1.00 92.44 76 ASP A CA 1
ATOM 641 C C . ASP A 1 76 ? 27.493 -4.449 -8.988 1.00 92.44 76 ASP A C 1
ATOM 643 O O . ASP A 1 76 ? 27.207 -5.466 -8.345 1.00 92.44 76 ASP A O 1
ATOM 647 N N . ASP A 1 77 ? 28.739 -4.005 -9.123 1.00 93.19 77 ASP A N 1
ATOM 648 C CA . ASP A 1 77 ? 29.905 -4.642 -8.507 1.00 93.19 77 ASP A CA 1
ATOM 649 C C . ASP A 1 77 ? 29.965 -4.387 -6.997 1.00 93.19 77 ASP A C 1
ATOM 651 O O . ASP A 1 77 ? 30.446 -5.242 -6.255 1.00 93.19 77 ASP A O 1
ATOM 655 N N . ASN A 1 78 ? 29.407 -3.265 -6.525 1.00 95.50 78 ASN A N 1
ATOM 656 C CA . ASN A 1 78 ? 29.373 -2.930 -5.099 1.00 95.50 78 ASN A CA 1
ATOM 657 C C . ASN A 1 78 ? 28.281 -3.697 -4.342 1.00 95.50 78 ASN A C 1
ATOM 659 O O . ASN A 1 78 ? 28.277 -3.689 -3.114 1.00 95.50 78 ASN A O 1
ATOM 663 N N . LYS A 1 79 ? 27.376 -4.372 -5.069 1.00 93.00 79 LYS A N 1
ATOM 664 C CA . LYS A 1 79 ? 26.240 -5.125 -4.517 1.00 93.00 79 LYS A CA 1
ATOM 665 C C . LYS A 1 79 ? 25.430 -4.290 -3.523 1.00 93.00 79 LYS A C 1
ATOM 667 O O . LYS A 1 79 ? 25.054 -4.789 -2.463 1.00 93.00 79 LYS A O 1
ATOM 672 N N . GLU A 1 80 ? 25.146 -3.044 -3.891 1.00 95.44 80 GLU A N 1
ATOM 673 C CA . GLU A 1 80 ? 24.375 -2.120 -3.072 1.00 95.44 80 GLU A CA 1
ATOM 674 C C . GLU A 1 80 ? 22.991 -2.724 -2.769 1.00 95.44 80 GLU A C 1
ATOM 676 O O . GLU A 1 80 ? 22.279 -3.147 -3.693 1.00 95.44 80 GLU A O 1
ATOM 681 N N . PRO A 1 81 ? 22.601 -2.825 -1.486 1.00 95.25 81 PRO A N 1
ATOM 682 C CA . PRO A 1 81 ? 21.295 -3.339 -1.109 1.00 95.25 81 PRO A CA 1
ATOM 683 C C . PRO A 1 81 ? 20.166 -2.392 -1.520 1.00 95.25 81 PRO A C 1
ATOM 685 O O . PRO A 1 81 ? 20.171 -1.201 -1.215 1.00 95.25 81 PRO A O 1
ATOM 688 N N . HIS A 1 82 ? 19.133 -2.950 -2.141 1.00 94.44 82 HIS A N 1
ATOM 689 C CA . HIS A 1 82 ? 17.913 -2.240 -2.499 1.00 94.44 82 HIS A CA 1
ATOM 690 C C . HIS A 1 82 ? 16.680 -2.975 -1.986 1.00 94.44 82 HIS A C 1
ATOM 692 O O . HIS A 1 82 ? 16.676 -4.195 -1.820 1.00 94.44 82 HIS A O 1
ATOM 698 N N . VAL A 1 83 ? 15.601 -2.217 -1.802 1.00 95.44 83 VAL A N 1
ATOM 699 C CA . VAL A 1 83 ? 14.272 -2.736 -1.477 1.00 95.44 83 VAL A CA 1
ATOM 700 C C . VAL A 1 83 ? 13.323 -2.357 -2.600 1.00 95.44 83 VAL A C 1
ATOM 702 O O . VAL A 1 83 ? 13.339 -1.225 -3.083 1.00 95.44 83 VAL A O 1
ATOM 705 N N . GLY A 1 84 ? 12.490 -3.293 -3.039 1.00 94.69 84 GLY A N 1
ATOM 706 C CA . GLY A 1 84 ? 11.509 -2.996 -4.072 1.00 94.69 84 GLY A CA 1
ATOM 707 C C . GLY A 1 84 ? 10.625 -4.175 -4.427 1.00 94.69 84 GLY A C 1
ATOM 708 O O . GLY A 1 84 ? 10.554 -5.171 -3.709 1.00 94.69 84 GLY A O 1
ATOM 709 N N . VAL A 1 85 ? 9.939 -4.043 -5.554 1.00 95.69 85 VAL A N 1
ATOM 710 C CA . VAL A 1 85 ? 9.045 -5.066 -6.098 1.00 95.69 85 VAL A CA 1
ATOM 711 C C . VAL A 1 85 ? 9.578 -5.566 -7.437 1.00 95.69 85 VAL A C 1
ATOM 713 O O . VAL A 1 85 ? 10.321 -4.871 -8.130 1.00 95.69 85 VAL A O 1
ATOM 716 N N . ILE A 1 86 ? 9.173 -6.773 -7.824 1.00 96.31 86 ILE A N 1
ATOM 717 C CA . ILE A 1 86 ? 9.494 -7.341 -9.134 1.00 96.31 86 ILE A CA 1
ATOM 718 C C . ILE A 1 86 ? 8.402 -6.947 -10.130 1.00 96.31 86 ILE A C 1
ATOM 720 O O . ILE A 1 86 ? 7.226 -7.236 -9.909 1.00 96.31 86 ILE A O 1
ATOM 724 N N . ALA A 1 87 ? 8.782 -6.317 -11.245 1.00 96.44 87 ALA A N 1
ATOM 725 C CA . ALA A 1 87 ? 7.840 -5.783 -12.233 1.00 96.44 87 ALA A CA 1
ATOM 726 C C . ALA A 1 87 ? 6.880 -6.847 -12.796 1.00 96.44 87 ALA A C 1
ATOM 728 O O . ALA A 1 87 ? 5.703 -6.573 -13.004 1.00 96.44 87 ALA A O 1
ATOM 729 N N . GLN A 1 88 ? 7.350 -8.079 -12.996 1.00 97.81 88 GLN A N 1
ATOM 730 C CA . GLN A 1 88 ? 6.538 -9.194 -13.494 1.00 97.81 88 GLN A CA 1
ATOM 731 C C . GLN A 1 88 ? 5.450 -9.619 -12.500 1.00 97.81 88 GLN A C 1
ATOM 7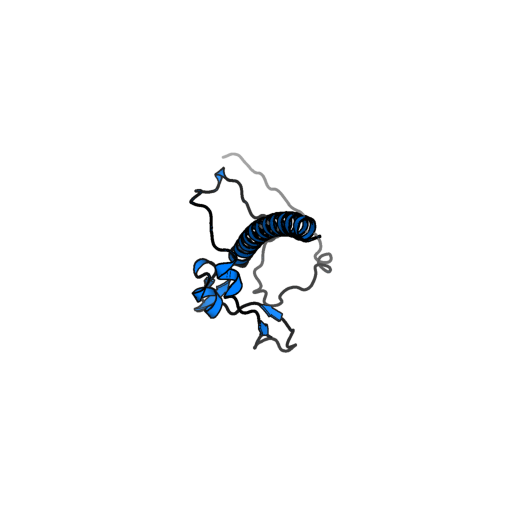33 O O . GLN A 1 88 ? 4.359 -10.010 -12.911 1.00 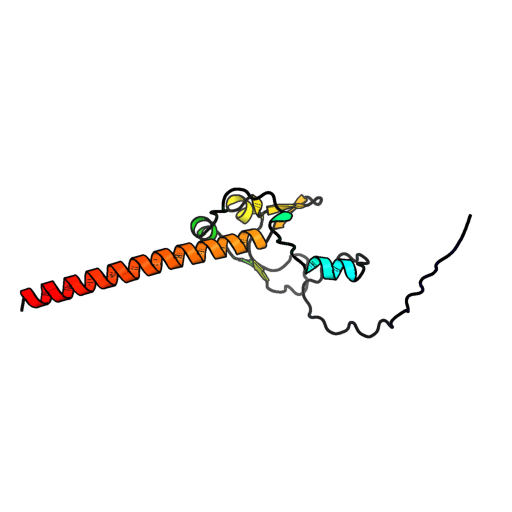97.81 88 GLN A O 1
ATOM 738 N N . ASP A 1 89 ? 5.735 -9.557 -11.199 1.00 97.31 89 ASP A N 1
ATOM 739 C CA . ASP A 1 89 ? 4.746 -9.866 -10.167 1.00 97.31 89 ASP A CA 1
ATOM 740 C C . ASP A 1 89 ? 3.791 -8.694 -9.964 1.00 97.31 89 ASP A C 1
ATOM 742 O O . ASP A 1 89 ? 2.581 -8.903 -9.882 1.00 97.31 89 ASP A O 1
ATOM 746 N N . LEU A 1 90 ? 4.312 -7.462 -9.995 1.00 96.25 90 LEU A N 1
ATOM 747 C CA . LEU A 1 90 ? 3.492 -6.257 -9.961 1.00 96.25 90 LEU A CA 1
ATOM 748 C C . LEU A 1 90 ? 2.488 -6.231 -11.118 1.00 96.25 90 LEU A C 1
ATOM 750 O O . LEU A 1 90 ? 1.326 -5.924 -10.889 1.00 96.25 90 LEU A O 1
ATOM 754 N N . GLN A 1 91 ? 2.891 -6.621 -12.330 1.00 97.12 91 GLN A N 1
ATOM 755 C CA . GLN A 1 91 ? 2.022 -6.616 -13.511 1.00 97.12 91 GLN A CA 1
ATOM 756 C C . GLN A 1 91 ? 0.774 -7.496 -13.347 1.00 97.12 91 GLN A C 1
ATOM 758 O O . GLN A 1 91 ? -0.274 -7.185 -13.905 1.00 97.12 91 GLN A O 1
ATOM 763 N N . LYS A 1 92 ? 0.855 -8.578 -12.563 1.00 97.31 92 LYS A N 1
ATOM 764 C CA . LYS A 1 92 ? -0.297 -9.452 -12.280 1.00 97.31 92 LYS A CA 1
ATOM 765 C C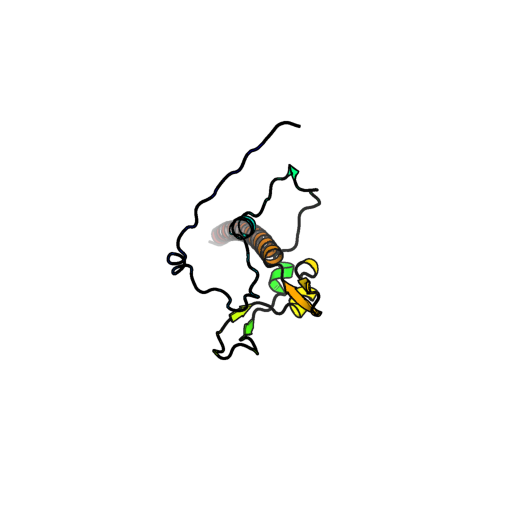 . LYS A 1 92 ? -1.319 -8.780 -11.354 1.00 97.31 92 LYS A C 1
ATOM 767 O O . LYS A 1 92 ? -2.487 -9.151 -11.365 1.00 97.31 92 LYS A O 1
ATOM 772 N N . ILE A 1 93 ? -0.877 -7.817 -10.543 1.00 96.62 93 ILE A N 1
ATOM 773 C CA . ILE A 1 93 ? -1.668 -7.176 -9.482 1.00 96.62 93 ILE A CA 1
ATOM 774 C C . ILE A 1 93 ? -2.161 -5.794 -9.937 1.00 96.62 93 ILE A C 1
ATOM 776 O O . ILE A 1 93 ? -3.350 -5.491 -9.819 1.00 96.62 93 ILE A O 1
ATOM 780 N N . LEU A 1 94 ? -1.245 -4.985 -10.477 1.00 95.69 94 LEU A N 1
ATOM 781 C CA . LEU A 1 94 ? -1.420 -3.633 -11.007 1.00 95.69 94 LEU A CA 1
ATOM 782 C C . LEU A 1 94 ? -0.835 -3.572 -12.436 1.00 95.69 94 LEU A C 1
ATOM 784 O O . LEU A 1 94 ? 0.272 -3.064 -12.626 1.00 95.69 94 LEU A O 1
ATOM 788 N N . PRO A 1 95 ? -1.542 -4.095 -13.456 1.00 95.56 95 PRO A N 1
ATOM 789 C CA . PRO A 1 95 ? -1.021 -4.167 -14.824 1.00 95.56 95 PRO A CA 1
ATOM 790 C C . PRO A 1 95 ? -0.677 -2.791 -15.403 1.00 95.56 95 PRO A C 1
ATOM 792 O O . PRO A 1 95 ? 0.357 -2.646 -16.049 1.00 95.56 95 PRO A O 1
ATOM 795 N N . ASP A 1 96 ? -1.482 -1.769 -15.101 1.00 92.38 96 ASP A N 1
ATOM 796 C CA . ASP A 1 9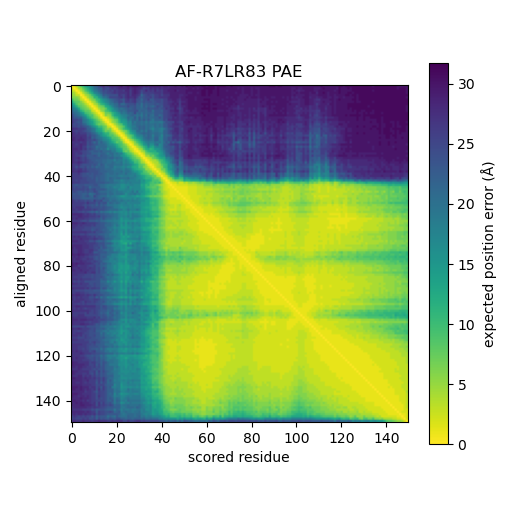6 ? -1.265 -0.402 -15.587 1.00 92.38 96 ASP A CA 1
ATOM 797 C C . ASP A 1 96 ? -0.014 0.251 -14.981 1.00 92.38 96 ASP A C 1
ATOM 799 O O . ASP A 1 96 ? 0.561 1.167 -15.576 1.00 92.38 96 ASP A O 1
ATOM 803 N N . ALA 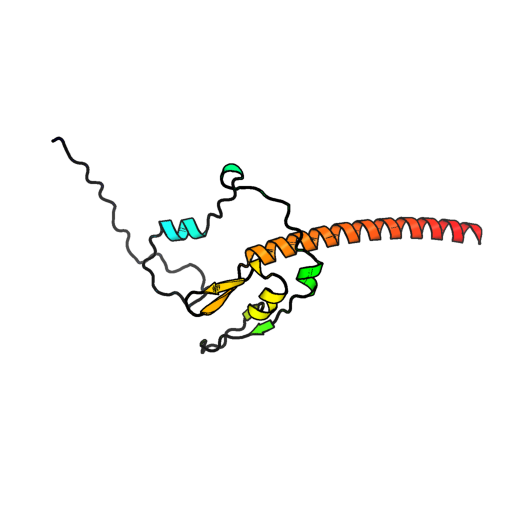A 1 97 ? 0.443 -0.227 -13.821 1.00 93.62 97 ALA A N 1
ATOM 804 C CA . ALA A 1 97 ? 1.667 0.250 -13.185 1.00 93.62 97 ALA A CA 1
ATOM 805 C C . ALA A 1 97 ? 2.932 -0.269 -13.880 1.00 93.62 97 ALA A C 1
ATOM 807 O O . ALA A 1 97 ? 4.031 0.142 -13.518 1.00 93.62 97 ALA A O 1
ATOM 808 N N . VAL A 1 98 ? 2.811 -1.157 -14.872 1.00 94.62 98 VAL A N 1
ATOM 809 C CA . VAL A 1 98 ? 3.954 -1.786 -15.536 1.00 94.62 98 VAL A CA 1
ATOM 810 C C . VAL A 1 98 ? 3.938 -1.499 -17.028 1.00 94.62 98 VAL A C 1
ATOM 812 O O . VAL A 1 98 ? 2.948 -1.714 -17.722 1.00 94.62 98 VAL A O 1
ATOM 815 N N . LYS A 1 99 ? 5.078 -1.048 -17.551 1.00 92.00 99 LYS A N 1
ATOM 816 C CA . LYS A 1 99 ? 5.277 -0.805 -18.981 1.00 92.00 99 LYS A CA 1
ATOM 817 C C . LYS A 1 99 ? 6.429 -1.641 -19.502 1.00 92.00 99 LYS A C 1
ATOM 819 O O . LYS A 1 99 ? 7.386 -1.912 -18.789 1.00 92.00 99 LYS A O 1
ATOM 824 N N . LYS A 1 100 ? 6.346 -2.039 -20.769 1.00 91.94 100 LYS A N 1
ATOM 825 C CA . LYS A 1 100 ? 7.455 -2.691 -21.465 1.00 91.94 100 LYS A CA 1
ATOM 826 C C . LYS A 1 100 ? 8.268 -1.638 -22.215 1.00 91.94 100 LYS A C 1
ATOM 828 O O . LYS A 1 100 ? 7.718 -0.905 -23.035 1.00 91.94 100 LYS A O 1
ATOM 833 N N . GLY A 1 101 ? 9.559 -1.562 -21.912 1.00 84.50 101 GLY A N 1
ATOM 834 C CA . GLY A 1 101 ? 10.526 -0.733 -22.619 1.00 84.50 101 GLY A CA 1
ATOM 835 C C . GLY A 1 101 ? 10.815 -1.258 -24.025 1.00 84.50 101 GLY A C 1
ATOM 836 O O . GLY A 1 101 ? 10.508 -2.403 -24.368 1.00 84.50 101 GLY A O 1
ATOM 837 N N . LYS A 1 102 ? 11.431 -0.410 -24.856 1.00 89.12 102 LYS A N 1
ATOM 838 C CA . LYS A 1 102 ? 11.847 -0.777 -26.224 1.00 89.12 102 LYS A CA 1
ATOM 839 C C . LYS A 1 102 ? 12.911 -1.881 -26.240 1.00 89.12 102 LYS A C 1
ATOM 841 O O . LYS A 1 102 ? 12.996 -2.636 -27.198 1.00 89.12 102 LYS A O 1
ATOM 846 N N . ASP A 1 103 ? 13.690 -1.974 -25.171 1.00 87.25 103 ASP A N 1
ATOM 847 C CA . ASP A 1 103 ? 14.698 -3.003 -24.900 1.00 87.25 103 ASP A CA 1
ATOM 848 C C . ASP A 1 103 ? 14.099 -4.339 -24.421 1.00 87.25 103 ASP A C 1
ATOM 850 O O . ASP A 1 103 ? 14.818 -5.316 -24.225 1.00 87.25 103 ASP A O 1
ATOM 854 N N . GLY A 1 104 ? 12.778 -4.399 -24.239 1.00 90.19 104 GLY A N 1
ATOM 855 C CA . GLY A 1 104 ? 12.055 -5.589 -23.817 1.00 90.19 104 GLY A CA 1
ATOM 856 C C . GLY A 1 104 ? 11.959 -5.782 -22.303 1.00 90.19 104 GLY A C 1
ATOM 857 O O . GLY A 1 104 ? 11.217 -6.674 -21.880 1.00 90.19 104 GLY A O 1
ATOM 858 N N . PHE A 1 105 ? 12.626 -4.953 -21.495 1.00 90.44 105 PHE A N 1
ATOM 859 C CA . PHE A 1 105 ? 12.528 -5.010 -20.037 1.00 90.44 105 PHE A CA 1
ATOM 860 C C . PHE A 1 105 ? 11.255 -4.325 -19.534 1.00 90.44 105 PHE A C 1
ATOM 862 O O . PHE A 1 105 ? 10.711 -3.421 -20.167 1.00 90.44 105 PHE A O 1
ATOM 869 N N . LEU A 1 106 ? 10.752 -4.780 -18.386 1.00 91.62 106 LEU A N 1
ATOM 870 C CA . LEU A 1 106 ? 9.605 -4.158 -17.733 1.00 91.62 106 LEU A CA 1
ATOM 871 C C . LEU A 1 106 ? 10.074 -3.051 -16.786 1.00 91.62 106 LEU A C 1
ATOM 873 O O . LEU A 1 106 ? 10.994 -3.258 -15.996 1.00 91.62 106 LEU A O 1
ATOM 877 N N . THR A 1 107 ? 9.403 -1.908 -16.842 1.00 88.94 107 THR A N 1
ATOM 878 C CA . THR A 1 107 ? 9.577 -0.769 -15.940 1.00 88.94 107 THR A CA 1
ATOM 879 C C . THR A 1 107 ? 8.291 -0.511 -15.167 1.00 88.94 107 THR A C 1
ATOM 881 O O . THR A 1 107 ? 7.206 -0.927 -15.580 1.00 88.94 107 THR A O 1
ATOM 884 N N . ILE A 1 108 ? 8.416 0.156 -14.022 1.00 89.44 108 ILE A N 1
ATOM 885 C CA . ILE A 1 108 ? 7.311 0.406 -13.096 1.00 89.44 108 ILE A CA 1
ATOM 886 C C . ILE A 1 108 ? 7.029 1.907 -13.027 1.00 89.44 108 ILE A C 1
ATOM 888 O O . ILE A 1 108 ? 7.958 2.712 -12.987 1.00 89.44 108 ILE A O 1
ATOM 892 N N . ARG A 1 109 ? 5.747 2.268 -12.974 1.00 88.88 109 ARG A N 1
ATOM 893 C CA . ARG A 1 109 ? 5.250 3.591 -12.588 1.00 88.88 109 ARG A CA 1
ATOM 894 C C . ARG A 1 109 ? 4.979 3.592 -11.087 1.00 88.88 109 ARG A C 1
ATOM 896 O O . ARG A 1 109 ? 3.999 3.010 -10.621 1.00 88.88 109 ARG A O 1
ATOM 903 N N . MET A 1 110 ? 5.883 4.196 -10.322 1.00 86.94 110 MET A N 1
ATOM 904 C CA . MET A 1 110 ? 5.805 4.201 -8.857 1.00 86.94 110 MET A CA 1
ATOM 905 C C . MET A 1 110 ? 4.583 4.980 -8.349 1.00 86.94 110 MET A C 1
ATOM 907 O O . MET A 1 110 ? 4.048 4.659 -7.289 1.00 86.94 110 MET A O 1
ATOM 911 N N . GLU A 1 111 ? 4.106 5.956 -9.120 1.00 88.56 111 GLU A N 1
ATOM 912 C CA . GLU A 1 111 ? 2.964 6.808 -8.791 1.00 88.56 111 GLU A CA 1
ATOM 913 C C . GLU A 1 111 ? 1.667 6.002 -8.672 1.00 88.56 111 GLU A C 1
ATOM 915 O O . GLU A 1 111 ? 0.880 6.236 -7.758 1.00 88.56 111 GLU A O 1
ATOM 920 N N . ASP A 1 112 ? 1.454 5.014 -9.547 1.00 90.88 112 ASP A N 1
ATOM 921 C CA . ASP A 1 112 ? 0.252 4.174 -9.493 1.00 90.88 112 ASP A CA 1
ATOM 922 C C . ASP A 1 112 ? 0.209 3.355 -8.195 1.00 90.88 112 ASP A C 1
ATOM 924 O O . ASP A 1 112 ? -0.844 3.229 -7.567 1.00 90.88 112 ASP A O 1
ATOM 928 N N . MET A 1 113 ? 1.361 2.841 -7.746 1.00 91.75 113 MET A N 1
ATOM 929 C CA . MET A 1 113 ? 1.450 2.160 -6.452 1.00 91.75 113 MET A CA 1
ATOM 930 C C . MET A 1 113 ? 1.235 3.138 -5.298 1.00 91.75 113 MET A C 1
ATOM 932 O O . MET A 1 113 ? 0.547 2.806 -4.338 1.00 91.75 113 MET A O 1
ATOM 936 N N . PHE A 1 114 ? 1.796 4.345 -5.388 1.00 93.81 114 PHE A N 1
ATOM 937 C CA . PHE A 1 114 ? 1.641 5.370 -4.362 1.00 93.81 114 PHE A CA 1
ATOM 938 C C . PHE A 1 114 ? 0.170 5.761 -4.160 1.00 93.81 114 PHE A C 1
ATOM 940 O O . PHE A 1 114 ? -0.312 5.779 -3.027 1.00 93.81 114 PHE A O 1
ATOM 947 N N . TYR A 1 115 ? -0.584 5.991 -5.239 1.00 95.00 115 TYR A N 1
ATOM 948 C CA . TYR A 1 115 ? -2.016 6.281 -5.131 1.00 95.00 115 TYR A CA 1
ATOM 949 C C . TYR A 1 115 ? -2.829 5.077 -4.639 1.00 95.00 115 TYR A C 1
ATOM 951 O O . TYR A 1 115 ? -3.775 5.266 -3.872 1.00 95.00 115 TYR A O 1
ATOM 959 N N . ALA A 1 116 ? -2.428 3.848 -4.979 1.00 96.31 116 ALA A N 1
ATOM 960 C CA . ALA A 1 116 ? -3.032 2.654 -4.392 1.00 96.31 116 ALA A CA 1
ATOM 961 C C . ALA A 1 116 ? -2.778 2.557 -2.876 1.00 96.31 116 ALA A C 1
ATOM 963 O O . ALA A 1 116 ? -3.680 2.198 -2.121 1.00 96.31 116 ALA A O 1
ATOM 964 N N . VAL A 1 117 ? -1.589 2.943 -2.398 1.00 97.00 117 VAL A N 1
ATOM 965 C CA . VAL A 1 117 ? -1.298 3.040 -0.958 1.00 97.00 117 VAL A CA 1
ATOM 966 C C . VAL A 1 117 ? -2.165 4.111 -0.291 1.00 97.00 117 VAL A C 1
ATOM 968 O O . VAL A 1 117 ? -2.723 3.850 0.771 1.00 97.00 117 VAL A O 1
ATOM 971 N N . ILE A 1 118 ? -2.353 5.281 -0.912 1.00 97.81 118 ILE A N 1
ATOM 972 C CA . ILE A 1 118 ? -3.251 6.326 -0.383 1.00 97.81 118 ILE A CA 1
ATOM 973 C C . ILE A 1 118 ? -4.676 5.791 -0.209 1.00 97.81 118 ILE A C 1
ATOM 975 O O . ILE A 1 118 ? -5.285 5.980 0.844 1.00 97.81 118 ILE A O 1
ATOM 979 N N . ASN A 1 119 ? -5.211 5.111 -1.224 1.00 98.19 119 ASN A N 1
ATOM 980 C CA . ASN A 1 119 ? -6.535 4.499 -1.145 1.00 98.19 119 ASN A CA 1
ATOM 981 C C . ASN A 1 119 ? -6.597 3.425 -0.052 1.00 98.19 119 ASN A C 1
ATOM 983 O O . ASN A 1 119 ? -7.539 3.415 0.736 1.00 98.19 119 ASN A O 1
ATOM 987 N N . ALA A 1 120 ? -5.562 2.588 0.067 1.00 98.38 120 ALA A N 1
ATOM 988 C CA . ALA A 1 120 ? -5.474 1.582 1.119 1.00 98.38 120 ALA A CA 1
ATOM 989 C C . ALA A 1 120 ? -5.499 2.201 2.527 1.00 98.38 120 ALA A C 1
ATOM 991 O O . ALA A 1 120 ? -6.175 1.677 3.408 1.00 98.38 120 ALA A O 1
ATOM 992 N N . VAL A 1 121 ? -4.808 3.326 2.741 1.00 98.50 121 VAL A N 1
ATOM 993 C CA . VAL A 1 121 ? -4.823 4.049 4.023 1.00 98.50 121 VAL A CA 1
ATOM 994 C C . VAL A 1 121 ? -6.219 4.591 4.330 1.00 98.50 121 VAL A C 1
ATOM 996 O O . VAL A 1 121 ? -6.692 4.411 5.446 1.00 98.50 121 VAL A O 1
ATOM 999 N N . LYS A 1 122 ? -6.914 5.178 3.347 1.00 98.25 122 LYS A N 1
ATOM 1000 C CA . LYS A 1 122 ? -8.304 5.641 3.521 1.00 98.25 122 LYS A CA 1
ATOM 1001 C C . LYS A 1 122 ? -9.257 4.495 3.866 1.00 98.25 122 LYS A C 1
ATOM 1003 O O . LYS A 1 122 ? -10.110 4.638 4.735 1.00 98.25 122 LYS A O 1
ATOM 1008 N N . GLU A 1 123 ? -9.115 3.350 3.200 1.00 98.44 123 GLU A N 1
ATOM 1009 C CA . GLU A 1 123 ? -9.908 2.159 3.512 1.00 98.44 123 GLU A CA 1
ATOM 1010 C C . GLU A 1 123 ? -9.629 1.630 4.922 1.00 98.44 123 GLU A C 1
ATOM 1012 O O . GLU A 1 123 ? -10.554 1.204 5.615 1.00 98.44 123 GLU A O 1
ATOM 1017 N N . LEU A 1 124 ? -8.361 1.628 5.344 1.00 98.62 124 LEU A N 1
ATOM 1018 C CA . LEU A 1 124 ? -7.972 1.214 6.688 1.00 98.62 124 LEU A CA 1
ATOM 1019 C C . LEU A 1 124 ? -8.532 2.167 7.746 1.00 98.62 124 LEU A C 1
ATOM 1021 O O . LEU A 1 124 ? -9.115 1.688 8.711 1.00 98.62 124 LEU A O 1
ATOM 1025 N N . ASP A 1 125 ? -8.425 3.479 7.540 1.00 98.62 125 ASP A N 1
ATOM 1026 C CA . ASP A 1 125 ? -8.972 4.508 8.432 1.00 98.62 125 ASP A CA 1
ATOM 1027 C C . ASP A 1 125 ? -10.487 4.346 8.638 1.00 98.62 125 ASP A C 1
ATOM 1029 O O . ASP A 1 125 ? -10.973 4.276 9.771 1.00 98.62 125 ASP A O 1
ATOM 1033 N N . ALA A 1 126 ? -11.230 4.145 7.545 1.00 98.38 126 ALA A N 1
ATOM 1034 C CA . ALA A 1 126 ? -12.667 3.895 7.603 1.00 98.38 126 ALA A CA 1
ATOM 1035 C C . ALA A 1 126 ? -13.012 2.621 8.398 1.00 98.38 126 ALA A C 1
ATOM 1037 O O . ALA A 1 126 ? -13.954 2.616 9.194 1.00 98.38 126 ALA A O 1
ATOM 1038 N N . ARG A 1 127 ? -12.243 1.536 8.214 1.00 98.38 127 ARG A N 1
ATOM 1039 C CA . ARG A 1 127 ? -12.432 0.284 8.969 1.00 98.38 127 ARG A CA 1
ATOM 1040 C C . ARG A 1 127 ? -12.090 0.453 10.445 1.00 98.38 127 ARG A C 1
ATOM 1042 O O . ARG A 1 127 ? -12.825 -0.058 11.281 1.00 98.38 127 ARG A O 1
ATOM 1049 N N . VAL A 1 128 ? -11.004 1.156 10.762 1.00 98.75 128 VAL A N 1
ATOM 1050 C CA . VAL A 1 128 ? -10.586 1.424 12.145 1.00 98.75 128 VAL A CA 1
ATOM 1051 C C . VAL A 1 128 ? -11.653 2.242 12.861 1.00 98.75 128 VAL A C 1
ATOM 1053 O O . VAL A 1 128 ? -12.132 1.808 13.902 1.00 98.75 128 VAL A O 1
ATOM 1056 N N . THR A 1 129 ? -12.128 3.331 12.256 1.00 98.62 129 THR A N 1
ATOM 1057 C CA . THR A 1 129 ? -13.186 4.173 12.837 1.00 98.62 129 THR A CA 1
ATOM 1058 C C . THR A 1 129 ? -14.476 3.379 13.083 1.00 98.62 129 THR A C 1
ATO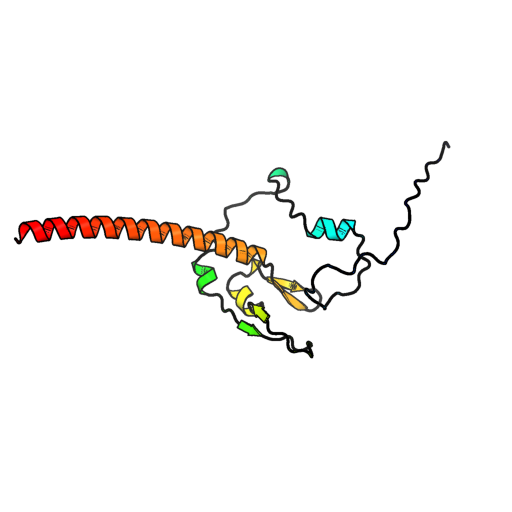M 1060 O O . THR A 1 129 ? -15.115 3.516 14.128 1.00 98.62 129 THR A O 1
ATOM 1063 N N . ALA A 1 130 ? -14.870 2.513 12.141 1.00 98.69 130 ALA A N 1
ATOM 1064 C CA . ALA A 1 130 ? -16.044 1.657 12.306 1.00 98.69 130 ALA A CA 1
ATOM 1065 C C . ALA A 1 130 ? -15.877 0.660 13.468 1.00 98.69 130 ALA A C 1
ATOM 1067 O O . ALA A 1 130 ? -16.782 0.522 14.292 1.00 98.69 130 ALA A O 1
ATOM 1068 N N . LEU A 1 131 ? -14.713 0.010 13.561 1.00 98.69 131 LEU A N 1
ATOM 1069 C CA . LEU A 1 131 ? -14.398 -0.941 14.630 1.00 98.69 131 LEU A CA 1
ATOM 1070 C C . LEU A 1 131 ? -14.303 -0.263 16.002 1.00 98.69 131 LEU A C 1
ATOM 1072 O O . LEU A 1 131 ? -14.765 -0.824 16.993 1.00 98.69 131 LEU A O 1
ATOM 1076 N N . GLU A 1 132 ? -13.737 0.940 16.083 1.00 98.56 132 GLU A N 1
ATOM 1077 C CA . GLU A 1 132 ? -13.672 1.721 17.323 1.00 98.56 132 GLU A CA 1
ATOM 1078 C C . GLU A 1 132 ? -15.069 2.079 17.834 1.00 98.56 132 GLU A C 1
ATOM 1080 O O . GLU A 1 132 ? -15.350 1.928 19.027 1.00 98.56 132 GLU A O 1
ATOM 1085 N N . LYS A 1 133 ? -15.970 2.476 16.927 1.00 98.62 133 LYS A N 1
ATOM 1086 C CA . LYS A 1 133 ? -17.372 2.749 17.255 1.00 98.62 133 LYS A CA 1
ATOM 1087 C C . LYS A 1 133 ? -18.088 1.499 17.767 1.00 98.62 133 LYS A C 1
ATOM 1089 O O . LYS A 1 133 ? -18.710 1.549 18.827 1.00 98.62 133 LYS A O 1
ATOM 1094 N N . GLU A 1 134 ? -17.983 0.383 17.048 1.00 98.56 134 GLU A N 1
ATOM 1095 C CA . GLU A 1 134 ? -18.604 -0.883 17.455 1.00 98.56 134 GLU A CA 1
ATOM 1096 C C . GLU A 1 134 ? -18.083 -1.341 18.825 1.00 98.56 134 GLU A C 1
ATOM 1098 O O . GLU A 1 134 ? -18.857 -1.717 19.704 1.00 98.56 134 GLU A O 1
ATOM 1103 N N . ASN A 1 135 ? -16.775 -1.233 19.058 1.00 98.62 135 ASN A N 1
ATOM 1104 C CA . ASN A 1 135 ? -16.162 -1.585 20.334 1.00 98.62 135 ASN A CA 1
ATOM 1105 C C . ASN A 1 135 ? -16.680 -0.701 21.484 1.00 98.62 135 ASN A C 1
ATOM 1107 O O . ASN A 1 135 ? -16.972 -1.204 22.569 1.00 98.62 135 ASN A O 1
ATOM 1111 N N . ALA A 1 136 ? -16.853 0.605 21.255 1.00 98.44 136 ALA A N 1
ATOM 1112 C CA . ALA A 1 136 ? -17.441 1.505 22.246 1.00 98.44 136 ALA A CA 1
ATOM 1113 C C . ALA A 1 136 ? -18.898 1.131 22.582 1.00 98.44 136 ALA A C 1
ATOM 1115 O O . ALA A 1 136 ? -19.276 1.102 23.755 1.00 98.44 136 ALA A O 1
ATOM 1116 N N . GLU A 1 137 ? -19.707 0.791 21.575 1.00 98.44 137 GLU A N 1
ATOM 1117 C CA . GLU A 1 137 ? -21.096 0.353 21.762 1.00 98.44 137 GLU A CA 1
ATOM 1118 C C . GLU A 1 137 ? -21.184 -0.981 22.518 1.00 98.44 137 GLU A C 1
ATOM 1120 O O . GLU A 1 137 ? -22.002 -1.129 23.432 1.00 98.44 137 GLU A O 1
ATOM 1125 N N . LEU A 1 138 ? -20.314 -1.939 22.182 1.00 98.56 138 LEU A N 1
ATOM 1126 C CA . LEU A 1 138 ? -20.234 -3.233 22.856 1.00 98.56 138 LEU A CA 1
ATOM 1127 C C . LEU A 1 138 ? -19.813 -3.087 24.320 1.00 98.56 138 LEU A C 1
ATOM 1129 O O . LEU A 1 138 ? -20.457 -3.681 25.184 1.00 98.56 138 LEU A O 1
ATOM 1133 N N . LYS A 1 139 ? -18.808 -2.255 24.619 1.00 98.19 139 LYS A N 1
ATOM 1134 C CA . LYS A 1 139 ? -18.402 -1.939 26.001 1.00 98.19 139 LYS A CA 1
ATOM 1135 C C . LYS A 1 139 ? -19.550 -1.315 26.792 1.00 98.19 139 LYS A C 1
ATOM 1137 O O . LYS A 1 139 ? -19.911 -1.819 27.848 1.00 98.19 139 LYS A O 1
ATOM 1142 N N . ALA A 1 140 ? -20.225 -0.315 26.225 1.00 97.81 140 ALA A N 1
ATOM 1143 C CA . ALA A 1 140 ? -21.369 0.321 26.876 1.00 97.81 140 ALA A CA 1
ATOM 1144 C C . ALA A 1 140 ? -22.554 -0.638 27.100 1.00 97.81 140 ALA A C 1
ATOM 1146 O O . ALA A 1 140 ? -23.376 -0.420 27.994 1.00 97.81 140 ALA A O 1
ATOM 1147 N N . ARG A 1 141 ? -22.702 -1.675 26.266 1.00 97.75 141 ARG A N 1
ATOM 1148 C CA . ARG A 1 141 ? -23.692 -2.739 26.470 1.00 97.75 141 ARG A CA 1
ATOM 1149 C C . ARG A 1 141 ? -23.250 -3.714 27.559 1.00 97.75 141 ARG A C 1
ATOM 1151 O O . ARG A 1 141 ? -24.102 -4.124 28.345 1.00 97.75 141 ARG A O 1
ATOM 1158 N N . LEU A 1 142 ? -21.969 -4.075 27.595 1.00 97.56 142 LEU A N 1
ATOM 1159 C CA . LEU A 1 142 ? -21.394 -4.956 28.606 1.00 97.56 142 LEU A CA 1
ATOM 1160 C C . LEU A 1 142 ? -21.570 -4.355 30.006 1.00 97.56 142 LEU A C 1
ATOM 1162 O O . LEU A 1 142 ? -22.187 -4.999 30.849 1.00 97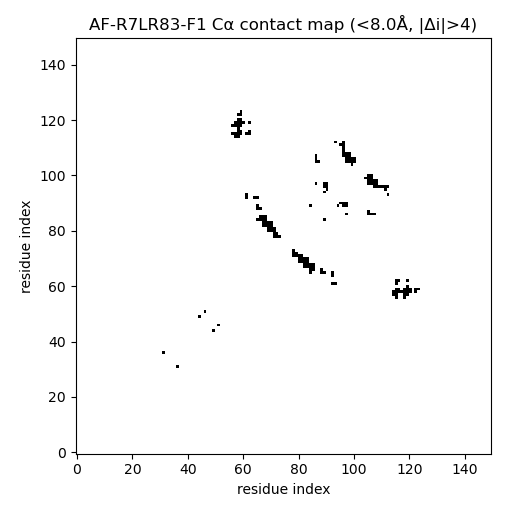.56 142 LEU A O 1
ATOM 1166 N N . ASP A 1 143 ? -21.200 -3.086 30.194 1.00 96.88 143 ASP A N 1
ATOM 1167 C CA . ASP A 1 143 ? -21.346 -2.372 31.471 1.00 96.88 143 ASP A CA 1
ATOM 1168 C C . ASP A 1 143 ? -22.802 -2.391 31.976 1.00 96.88 143 ASP A C 1
ATOM 1170 O O . ASP A 1 143 ? -23.083 -2.613 33.155 1.00 96.88 143 ASP A O 1
ATOM 1174 N N . ARG A 1 144 ? -23.772 -2.211 31.065 1.00 96.81 144 ARG A N 1
ATOM 1175 C CA . ARG A 1 144 ? -25.208 -2.265 31.392 1.00 96.81 144 ARG A CA 1
ATOM 1176 C C . ARG A 1 144 ? -25.688 -3.658 31.784 1.00 96.81 144 ARG A C 1
ATOM 1178 O O . ARG A 1 144 ? -26.667 -3.761 32.520 1.00 96.81 144 ARG A O 1
ATOM 1185 N N . LEU A 1 145 ? -25.096 -4.712 31.232 1.00 96.75 145 LEU A N 1
ATOM 1186 C CA . LEU A 1 145 ? -25.448 -6.090 31.572 1.00 96.75 145 LEU A CA 1
ATOM 1187 C C . LEU A 1 145 ? -24.818 -6.492 32.904 1.00 96.75 145 LEU A C 1
ATOM 1189 O O . LEU A 1 145 ? -25.513 -7.059 33.741 1.00 96.75 145 LEU A O 1
ATOM 1193 N N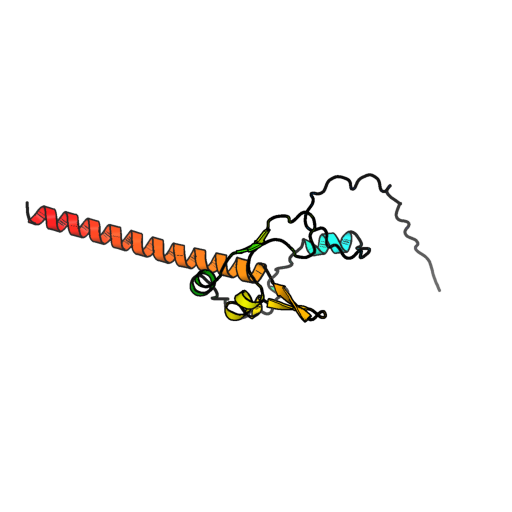 . GLU A 1 146 ? -23.558 -6.132 33.135 1.00 96.12 146 GLU A N 1
ATOM 1194 C CA . GLU A 1 146 ? -22.871 -6.365 34.408 1.00 96.12 146 GLU A CA 1
ATOM 1195 C C . GLU A 1 146 ? -23.587 -5.661 35.568 1.00 96.12 146 GLU A C 1
ATOM 1197 O O . GLU A 1 146 ? -23.815 -6.269 36.613 1.00 96.12 146 GLU A O 1
ATOM 1202 N N . ALA A 1 147 ? -24.063 -4.430 35.355 1.00 95.62 147 ALA A N 1
ATOM 1203 C CA . ALA A 1 147 ? -24.857 -3.698 36.341 1.00 95.62 147 ALA A CA 1
ATOM 1204 C C . ALA A 1 147 ? -26.224 -4.335 36.664 1.00 95.62 147 ALA A C 1
ATOM 1206 O O . ALA A 1 147 ? -26.815 -3.992 37.680 1.00 95.62 147 ALA A O 1
ATOM 1207 N N . LYS A 1 148 ? -26.751 -5.229 35.814 1.00 95.19 148 LYS A N 1
ATOM 1208 C CA . LYS A 1 148 ? -28.017 -5.952 36.062 1.00 95.19 148 LYS A CA 1
ATOM 1209 C C . LYS A 1 148 ? -27.829 -7.277 36.795 1.00 95.19 148 LYS A C 1
ATOM 1211 O O . LYS A 1 148 ? -28.809 -7.838 37.273 1.00 95.19 148 LYS A O 1
ATOM 1216 N N . ILE A 1 149 ? -26.611 -7.812 36.786 1.00 94.00 149 ILE A N 1
ATOM 1217 C CA . ILE A 1 149 ? -26.268 -9.096 37.413 1.00 94.00 149 ILE A CA 1
ATOM 1218 C C . ILE A 1 149 ? -25.772 -8.879 38.854 1.00 94.00 149 ILE A C 1
ATOM 1220 O O . ILE A 1 149 ? -25.771 -9.819 39.648 1.00 94.00 149 ILE A O 1
ATOM 1224 N N . LYS A 1 150 ? -25.370 -7.650 39.187 1.00 67.06 150 LYS A N 1
ATOM 1225 C CA . LYS A 1 150 ? -24.962 -7.218 40.524 1.00 67.06 150 LYS A CA 1
ATOM 1226 C C . LYS A 1 150 ? -26.147 -6.712 41.341 1.00 67.06 150 LYS A C 1
ATOM 1228 O O . LYS A 1 150 ? -26.134 -6.967 42.564 1.00 67.06 150 LYS A O 1
#

Foldseek 3Di:
DDDDDDDDDDDDDPPPPPDDDDDDPPDPDDPDDPVNVVVVVDPDDDPVVDPDDDDDQQAQVLVVQFDKDWAADPPDPVRDIDIDGDLVSNCVRPVVQWDQDPVRDIDGNVVVVVVRHVNHVVVVVVVVVVVVVVVVVVVVVVVVVVVVVD

Nearest PDB structures (foldseek):
  3gw6-assembly2_C  TM=4.294E-01  e=3.208E-02  Escherichia phage K1F
  3gw6-assembly1_B  TM=4.354E-01  e=3.208E-02  Escherichia phage K1F
  3gw6-assembly2_E  TM=4.364E-01  e=3.663E-02  Escherichia phage K1F
  3gw6-assembly1_F  TM=3.504E-01  e=3.428E-02  Escherichia phage K1F

Radius of gyration: 26.54 Å; Cα contacts (8 Å, |Δi|>4): 95; chains: 1; bounding box: 61×55×86 Å